Protein AF-A0A136MI50-F1 (afdb_monomer_lite)

Sequence (119 aa):
MNRNLSILFTLLMCACCFGFAEDKSIPHPGKSRLNHGRVTVSGTQFLDGAGKPLLLHGINVINKSKAEGYTRNIERSDFADIRSWGMNCVRLGIFWDGIGAGTGGKSMRATWVGLPKSS

Foldseek 3Di:
DDPVVVVVVVVVVVCVVPPPPPPPPVPPPPPPVPCQDDWDDDPPFIATPVRHGDDAFFEEDWDPDVVCLTCPPPDLVVVVVRVVVVGDDYHYDDDPVSCDDDPVDPHPPPPVSDDPDDD

Radius of gyration: 25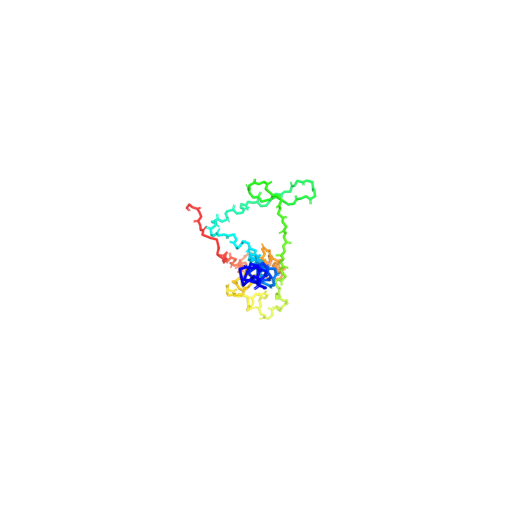.93 Å; chains: 1; bounding box: 36×58×78 Å

Structure (mmCIF, N/CA/C/O backbone):
data_AF-A0A136MI50-F1
#
_entry.id   AF-A0A136MI50-F1
#
loop_
_atom_site.group_PDB
_atom_site.id
_atom_site.type_symbol
_atom_site.label_atom_id
_atom_site.label_alt_id
_atom_site.label_comp_id
_atom_site.label_asym_id
_atom_site.label_entity_id
_atom_site.label_seq_id
_atom_site.pdbx_PDB_ins_code
_atom_site.Cartn_x
_atom_site.Cartn_y
_atom_site.Cartn_z
_atom_site.occupancy
_atom_site.B_iso_or_equiv
_atom_site.auth_seq_id
_atom_site.auth_comp_id
_atom_site.auth_asym_id
_atom_site.auth_atom_id
_atom_site.pdbx_PDB_model_num
ATOM 1 N N . MET A 1 1 ? 14.267 -44.082 51.621 1.00 55.75 1 MET A N 1
ATOM 2 C CA . MET A 1 1 ? 14.201 -43.022 50.590 1.00 55.75 1 MET A CA 1
ATOM 3 C C . MET A 1 1 ? 13.096 -43.397 49.606 1.00 55.75 1 MET A C 1
ATOM 5 O O . MET A 1 1 ? 13.235 -44.387 48.897 1.00 55.75 1 MET A O 1
ATOM 9 N N . ASN A 1 2 ? 11.942 -42.725 49.674 1.00 58.88 2 ASN A N 1
ATOM 10 C CA . ASN A 1 2 ? 10.725 -43.142 48.965 1.00 58.88 2 ASN A CA 1
ATOM 11 C C . ASN A 1 2 ? 10.852 -42.890 47.457 1.00 58.88 2 ASN A C 1
ATOM 13 O O . ASN A 1 2 ? 10.805 -41.747 47.008 1.00 58.88 2 ASN A O 1
ATOM 17 N N . ARG A 1 3 ? 10.971 -43.969 46.672 1.00 62.56 3 ARG A N 1
ATOM 18 C CA . ARG A 1 3 ? 11.070 -43.942 45.198 1.00 62.56 3 ARG A CA 1
ATOM 19 C C . ARG A 1 3 ? 9.914 -43.173 44.542 1.00 62.56 3 ARG A C 1
ATOM 21 O O . ARG A 1 3 ? 10.118 -42.509 43.535 1.00 62.56 3 ARG A O 1
ATOM 28 N N . ASN A 1 4 ? 8.743 -43.177 45.177 1.00 70.06 4 ASN A N 1
ATOM 29 C CA . ASN A 1 4 ? 7.549 -42.467 44.712 1.00 70.06 4 ASN A CA 1
ATOM 30 C C . ASN A 1 4 ? 7.685 -40.937 44.806 1.00 70.06 4 ASN A C 1
ATOM 32 O O . ASN A 1 4 ? 7.135 -40.223 43.975 1.00 70.06 4 ASN A O 1
ATOM 36 N N . LEU A 1 5 ? 8.460 -40.428 45.773 1.00 68.19 5 LEU A N 1
ATOM 37 C CA . LEU A 1 5 ? 8.689 -38.990 45.938 1.00 68.19 5 LEU A CA 1
ATOM 38 C C . LEU A 1 5 ? 9.685 -38.458 44.896 1.00 68.19 5 LEU A C 1
ATOM 40 O O . LEU A 1 5 ? 9.521 -37.351 44.395 1.00 68.19 5 LEU A O 1
ATOM 44 N N . SER A 1 6 ? 10.671 -39.277 44.514 1.00 69.31 6 SER A N 1
ATOM 45 C CA . SER A 1 6 ? 11.637 -38.930 43.466 1.00 69.31 6 SER A CA 1
ATOM 46 C C . SER A 1 6 ? 10.974 -38.832 42.092 1.00 69.31 6 SER A C 1
ATOM 48 O O . SER A 1 6 ? 11.273 -37.908 41.346 1.00 69.31 6 SER A O 1
ATOM 50 N N . ILE A 1 7 ? 10.051 -39.745 41.770 1.00 72.81 7 ILE A N 1
ATOM 51 C CA . ILE A 1 7 ? 9.345 -39.754 40.478 1.00 72.81 7 ILE A CA 1
ATOM 52 C C . ILE A 1 7 ? 8.434 -38.527 40.349 1.00 72.81 7 ILE A C 1
ATOM 54 O O . ILE A 1 7 ? 8.395 -37.896 39.294 1.00 72.81 7 ILE A O 1
ATOM 58 N N . LEU A 1 8 ? 7.749 -38.147 41.433 1.00 69.62 8 LEU A N 1
ATOM 59 C CA . LEU A 1 8 ? 6.888 -36.966 41.449 1.00 69.62 8 LEU A CA 1
ATOM 60 C C . LEU A 1 8 ? 7.691 -35.672 41.237 1.00 69.62 8 LEU A C 1
ATOM 62 O O . LEU A 1 8 ? 7.280 -34.813 40.460 1.00 69.62 8 LEU A O 1
ATOM 66 N N . PHE A 1 9 ? 8.869 -35.562 41.860 1.00 69.38 9 PHE A N 1
ATOM 67 C CA . PHE A 1 9 ? 9.770 -34.425 41.652 1.00 69.38 9 PHE A CA 1
ATOM 68 C C . PHE A 1 9 ? 10.355 -34.380 40.234 1.00 69.38 9 PHE A C 1
ATOM 70 O O . PHE A 1 9 ? 10.465 -33.298 39.657 1.00 69.38 9 PHE A O 1
ATOM 77 N N . THR A 1 10 ? 10.681 -35.532 39.637 1.00 68.12 10 THR A N 1
ATOM 78 C CA . THR A 1 10 ? 11.155 -35.602 38.246 1.00 68.12 10 THR A CA 1
ATOM 79 C C . THR A 1 10 ? 10.075 -35.169 37.252 1.00 68.12 10 THR A C 1
ATOM 81 O O . THR A 1 10 ? 10.373 -34.405 36.336 1.00 68.12 10 THR A O 1
ATOM 84 N N . LEU A 1 11 ? 8.819 -35.585 37.441 1.00 69.00 11 LEU A N 1
ATOM 85 C CA . LEU A 1 11 ? 7.706 -35.165 36.579 1.00 69.00 11 LEU A CA 1
ATOM 86 C C . LEU A 1 11 ? 7.404 -33.664 36.712 1.00 69.00 11 LEU A C 1
ATOM 88 O O . LEU A 1 11 ? 7.182 -32.995 35.703 1.00 69.00 11 LEU A O 1
ATOM 92 N N . LEU A 1 12 ? 7.468 -33.121 37.932 1.00 68.81 12 LEU A N 1
ATOM 93 C CA . LEU A 1 12 ? 7.244 -31.696 38.190 1.00 68.81 12 LEU A CA 1
ATOM 94 C C . LEU A 1 12 ? 8.343 -30.812 37.572 1.00 68.81 12 LEU A C 1
ATOM 96 O O . LEU A 1 12 ? 8.046 -29.766 37.005 1.00 68.81 12 LEU A O 1
ATOM 100 N N . MET A 1 13 ? 9.606 -31.248 37.615 1.00 67.00 13 MET A N 1
ATOM 101 C CA . MET A 1 13 ? 10.711 -30.550 36.943 1.00 67.00 13 MET A CA 1
ATOM 102 C C . MET A 1 13 ? 10.649 -30.677 35.418 1.00 67.00 13 MET A C 1
ATOM 104 O O . MET A 1 13 ? 10.968 -29.720 34.719 1.00 67.00 13 MET A O 1
ATOM 108 N N . CYS A 1 14 ? 10.181 -31.808 34.885 1.00 60.34 14 CYS A N 1
ATOM 109 C CA . CYS A 1 14 ? 10.002 -31.974 33.443 1.00 60.34 14 CYS A CA 1
ATOM 110 C C . CYS A 1 14 ? 8.934 -31.010 32.893 1.00 60.34 14 CYS A C 1
ATOM 112 O O . CYS A 1 14 ? 9.152 -30.405 31.848 1.00 60.34 14 CYS A O 1
ATOM 114 N N . ALA A 1 15 ? 7.851 -30.766 33.639 1.00 59.19 15 ALA A N 1
ATOM 115 C CA . ALA A 1 15 ? 6.826 -29.780 33.280 1.00 59.19 15 ALA A CA 1
ATOM 116 C C . ALA A 1 15 ? 7.298 -28.312 33.388 1.00 59.19 15 ALA A C 1
ATOM 118 O O . ALA A 1 15 ? 6.773 -27.449 32.691 1.00 59.19 15 ALA A O 1
ATOM 119 N N . CYS A 1 16 ? 8.293 -28.017 34.234 1.00 57.91 16 CYS A N 1
ATOM 120 C CA . CYS A 1 16 ? 8.881 -26.676 34.345 1.00 57.91 16 CYS A CA 1
ATOM 121 C C . CYS A 1 16 ? 9.989 -26.416 33.309 1.00 57.91 16 CYS A C 1
ATOM 123 O O . CYS A 1 16 ? 10.158 -25.281 32.870 1.00 57.91 16 CYS A O 1
ATOM 125 N N . CYS A 1 17 ? 10.757 -27.444 32.925 1.00 52.50 17 CYS A N 1
ATOM 126 C CA . CYS A 1 17 ? 11.844 -27.322 31.947 1.00 52.50 17 CYS A CA 1
ATOM 127 C C . CYS A 1 17 ? 11.351 -27.426 30.499 1.00 52.50 17 CYS A C 1
ATOM 129 O O . CYS A 1 17 ? 11.868 -26.730 29.628 1.00 52.50 17 CYS A O 1
ATOM 131 N N . PHE A 1 18 ? 10.324 -28.238 30.244 1.00 55.22 18 PHE A N 1
ATOM 132 C CA . PHE A 1 18 ? 9.528 -28.153 29.026 1.00 55.22 18 PHE A CA 1
ATOM 133 C C . PHE A 1 18 ? 8.392 -27.188 29.303 1.00 55.22 18 PHE A C 1
ATOM 135 O O . PHE A 1 18 ? 7.238 -27.591 29.444 1.00 55.22 18 PHE A O 1
ATOM 142 N N . GLY A 1 19 ? 8.740 -25.903 29.414 1.00 50.88 19 GLY A N 1
ATOM 143 C CA . GLY A 1 19 ? 7.746 -24.854 29.285 1.00 50.88 19 GLY A CA 1
ATOM 144 C C . GLY A 1 19 ? 6.844 -25.231 28.121 1.00 50.88 19 GLY A C 1
ATOM 145 O O . GLY A 1 19 ? 7.339 -25.621 27.059 1.00 50.88 19 GLY A O 1
ATOM 146 N N . PHE A 1 20 ? 5.533 -25.199 28.355 1.00 49.09 20 PHE A N 1
ATOM 147 C CA . PHE A 1 20 ? 4.576 -25.150 27.270 1.00 49.09 20 PHE A CA 1
ATOM 148 C C . PHE A 1 20 ? 5.100 -24.071 26.328 1.00 49.09 20 PHE A C 1
ATOM 150 O O . PHE A 1 20 ? 5.039 -22.880 26.635 1.00 49.09 20 PHE A O 1
ATOM 157 N N . ALA A 1 21 ? 5.710 -24.500 25.225 1.00 50.69 21 ALA A N 1
ATOM 158 C CA . ALA A 1 21 ? 5.889 -23.665 24.070 1.00 50.69 21 ALA A CA 1
ATOM 159 C C . ALA A 1 21 ? 4.459 -23.426 23.613 1.00 50.69 21 ALA A C 1
ATOM 161 O O . ALA A 1 21 ? 3.884 -24.191 22.844 1.00 50.69 21 ALA A O 1
ATOM 162 N N . GLU A 1 22 ? 3.840 -22.425 24.224 1.00 49.06 22 GLU A N 1
ATOM 163 C CA . GLU A 1 22 ? 2.705 -21.755 23.656 1.00 49.06 22 GLU A CA 1
ATOM 164 C C . GLU A 1 22 ? 3.254 -21.227 22.339 1.00 49.06 22 GLU A C 1
ATOM 166 O O . GLU A 1 22 ? 3.979 -20.229 22.291 1.00 49.06 22 GLU A O 1
ATOM 171 N N . ASP A 1 23 ? 3.038 -22.015 21.286 1.00 47.19 23 ASP A N 1
ATOM 172 C CA . ASP A 1 23 ? 3.203 -21.580 19.921 1.00 47.19 23 ASP A CA 1
ATOM 173 C C . ASP A 1 23 ? 2.282 -20.375 19.790 1.00 47.19 23 ASP A C 1
ATOM 175 O O . ASP A 1 23 ? 1.097 -20.485 19.482 1.00 47.19 23 ASP A O 1
ATOM 179 N N . LY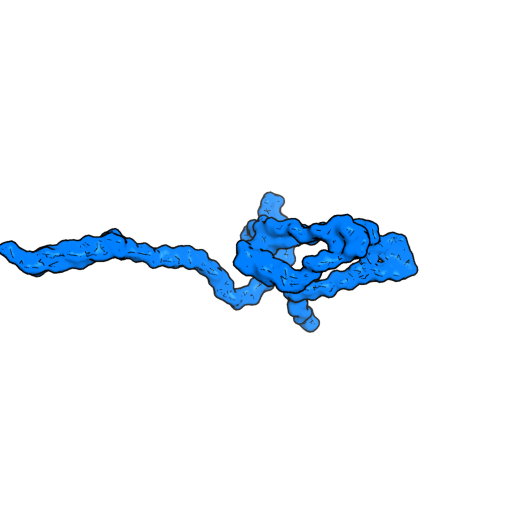S A 1 24 ? 2.832 -19.190 20.059 1.00 47.25 24 LYS A N 1
ATOM 180 C CA . LYS A 1 24 ? 2.309 -17.938 19.541 1.00 47.25 24 LYS A CA 1
ATOM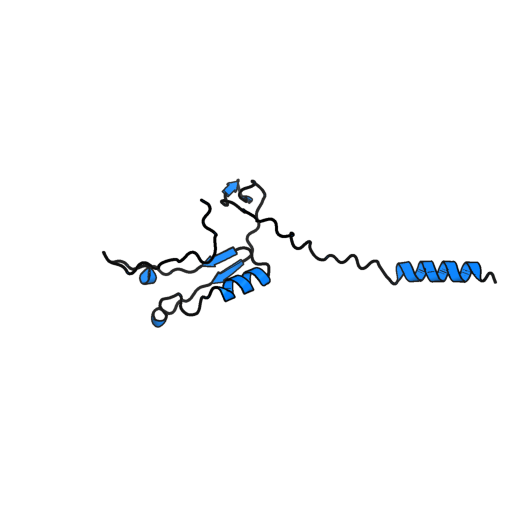 181 C C . LYS A 1 24 ? 2.588 -17.936 18.043 1.00 47.25 24 LYS A C 1
ATOM 183 O O . LYS A 1 24 ? 3.199 -17.003 17.523 1.00 47.25 24 LYS A O 1
ATOM 188 N N . SER A 1 25 ? 2.121 -18.963 17.335 1.00 47.47 25 SER A N 1
ATOM 189 C CA . SER A 1 25 ? 1.731 -18.790 15.962 1.00 47.47 25 SER A CA 1
ATOM 190 C C . SER A 1 25 ? 0.671 -17.711 16.048 1.00 47.47 25 SER A C 1
ATOM 192 O O . SER A 1 25 ? -0.448 -17.917 16.517 1.00 47.47 25 SER A O 1
ATOM 194 N N . ILE A 1 26 ? 1.090 -16.486 15.715 1.00 57.06 26 ILE A N 1
ATOM 195 C CA . ILE A 1 26 ? 0.187 -15.378 15.440 1.00 57.06 26 ILE A CA 1
ATOM 196 C C . ILE A 1 26 ? -0.932 -16.019 14.630 1.00 57.06 26 ILE A C 1
ATOM 198 O O . ILE A 1 26 ? -0.598 -16.621 13.598 1.00 57.06 26 ILE A O 1
ATOM 202 N N . PRO A 1 27 ? -2.195 -15.989 15.102 1.00 47.22 27 PRO A N 1
ATOM 203 C CA . PRO A 1 27 ? -3.284 -16.598 14.374 1.00 47.22 27 PRO A CA 1
ATOM 204 C C . PRO A 1 27 ? -3.197 -16.032 12.970 1.00 47.22 27 PRO A C 1
ATOM 206 O O . PRO A 1 27 ? -3.442 -14.844 12.774 1.00 47.22 27 PRO A O 1
ATOM 209 N N . HIS A 1 28 ? -2.756 -16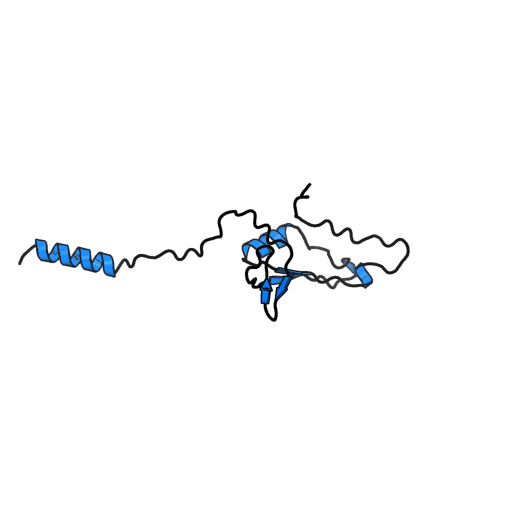.841 12.003 1.00 49.84 28 HIS A N 1
ATOM 210 C CA . HIS A 1 28 ? -2.899 -16.476 10.611 1.00 49.84 28 HIS A CA 1
ATOM 211 C C . HIS A 1 28 ? -4.402 -16.411 10.477 1.00 49.84 28 HIS A C 1
ATOM 213 O O . HIS A 1 28 ? -5.020 -17.466 10.653 1.00 49.84 28 HIS A O 1
ATOM 219 N N . PRO A 1 29 ? -5.006 -15.219 10.301 1.00 50.94 29 PRO A N 1
ATOM 220 C CA . PRO A 1 29 ? -6.445 -15.122 10.247 1.00 50.94 29 PRO A CA 1
ATOM 221 C C . PRO A 1 29 ? -6.862 -16.072 9.138 1.00 50.94 29 PRO A C 1
ATOM 223 O O . PRO A 1 29 ? -6.572 -15.857 7.956 1.00 50.94 29 PRO A O 1
ATOM 226 N N . GLY A 1 30 ? -7.439 -17.199 9.569 1.00 42.53 30 GLY A N 1
ATOM 227 C CA . GLY A 1 30 ? -7.924 -18.236 8.690 1.00 42.53 30 GLY A CA 1
ATOM 228 C C . GLY A 1 30 ? -8.799 -17.544 7.673 1.00 42.53 30 GLY A C 1
ATOM 229 O O . GLY A 1 30 ? -9.464 -16.579 8.037 1.00 42.53 30 GLY A O 1
ATOM 230 N N . LYS A 1 31 ? -8.699 -18.004 6.422 1.00 42.72 31 LYS A N 1
ATOM 231 C CA . LYS A 1 31 ? -9.356 -17.561 5.182 1.00 42.72 31 LYS A CA 1
ATOM 232 C C . LYS A 1 31 ? -10.783 -17.005 5.365 1.00 42.72 31 LYS A C 1
ATOM 234 O O . LYS A 1 31 ? -11.732 -17.510 4.777 1.00 42.72 31 LYS A O 1
ATOM 239 N N . SER A 1 32 ? -10.961 -15.933 6.121 1.00 45.12 32 SER A N 1
ATOM 240 C CA . SER A 1 32 ? -12.089 -15.053 5.983 1.00 45.12 32 SER A CA 1
ATOM 241 C C . SER A 1 32 ? -11.801 -14.391 4.656 1.00 45.12 32 SER A C 1
ATOM 243 O O . SER A 1 32 ? -10.705 -13.886 4.393 1.00 45.12 32 SER A O 1
ATOM 245 N N . ARG A 1 33 ? -12.746 -14.515 3.735 1.00 51.62 33 ARG A N 1
ATOM 246 C CA . ARG A 1 33 ? -12.757 -13.660 2.560 1.00 51.62 33 ARG A CA 1
ATOM 247 C C . ARG A 1 33 ? -12.945 -12.254 3.114 1.00 51.62 33 ARG A C 1
ATOM 249 O O . ARG A 1 33 ? -14.076 -11.825 3.309 1.00 51.62 33 ARG A O 1
ATOM 256 N N . LEU A 1 34 ? -11.839 -11.612 3.488 1.00 55.00 34 LEU A N 1
ATOM 257 C CA . LEU A 1 34 ? -11.822 -10.285 4.070 1.00 55.00 34 LEU A CA 1
ATOM 258 C C . LEU A 1 34 ? -12.249 -9.343 2.960 1.00 55.00 34 LEU A C 1
ATOM 260 O O . LEU A 1 34 ? -11.440 -8.829 2.186 1.00 55.00 34 LEU A O 1
ATOM 264 N N . ASN A 1 35 ? -13.555 -9.140 2.868 1.00 58.84 35 ASN A N 1
ATOM 265 C CA . ASN A 1 35 ? -14.071 -7.926 2.299 1.00 58.84 35 ASN A CA 1
ATOM 266 C C . ASN A 1 35 ? -13.713 -6.830 3.308 1.00 58.84 35 ASN A C 1
ATOM 268 O O . ASN A 1 35 ? -14.526 -6.453 4.144 1.00 58.84 35 ASN A O 1
ATOM 272 N N . HIS A 1 36 ? -12.457 -6.367 3.263 1.00 68.56 36 HIS A N 1
ATOM 273 C CA . HIS A 1 36 ? -11.976 -5.235 4.061 1.00 68.56 36 HIS A CA 1
ATOM 274 C C . HIS A 1 36 ? -12.760 -3.957 3.734 1.00 68.56 36 HIS A C 1
ATOM 276 O O . HIS A 1 36 ? -12.579 -2.950 4.405 1.00 68.56 36 HIS A O 1
ATOM 282 N N . GLY A 1 37 ? -13.625 -4.006 2.711 1.00 85.75 37 GLY A N 1
ATOM 283 C CA . GLY A 1 37 ? -14.516 -2.947 2.288 1.00 85.75 37 GLY A CA 1
ATOM 284 C C . GLY A 1 37 ? -13.770 -1.668 1.949 1.00 85.75 37 GLY A C 1
ATOM 285 O O . GLY A 1 37 ? -12.569 -1.659 1.680 1.00 85.75 37 GLY A O 1
ATOM 286 N N . ARG A 1 38 ? -14.512 -0.567 1.919 1.00 92.50 38 ARG A N 1
ATOM 287 C CA . ARG A 1 38 ? -13.926 0.753 1.716 1.00 92.50 38 ARG A CA 1
ATOM 288 C C . ARG A 1 38 ? -13.329 1.233 3.033 1.00 92.50 38 ARG A C 1
ATOM 290 O O . ARG A 1 38 ? -14.047 1.305 4.024 1.00 92.50 38 ARG A O 1
ATOM 297 N N . VAL A 1 39 ? -12.059 1.626 3.004 1.00 93.50 39 VAL A N 1
ATOM 298 C CA . VAL A 1 39 ? -11.417 2.291 4.141 1.00 93.50 39 VAL A CA 1
ATOM 299 C C . VAL A 1 39 ? -12.044 3.672 4.341 1.00 93.50 39 VAL A C 1
ATOM 301 O O . VAL A 1 39 ? -12.163 4.445 3.387 1.00 93.50 39 VAL A O 1
ATOM 304 N N . THR A 1 40 ? -12.450 3.985 5.568 1.00 95.69 40 THR A N 1
ATOM 305 C CA . THR A 1 40 ? -12.981 5.301 5.963 1.00 95.69 40 THR A CA 1
ATOM 306 C C . THR A 1 40 ? -12.126 5.930 7.060 1.00 95.69 40 THR A C 1
ATOM 308 O O . THR A 1 40 ? -11.238 5.280 7.604 1.00 95.69 40 THR A O 1
ATOM 311 N N . VAL A 1 41 ? -12.378 7.196 7.396 1.00 97.12 41 VAL A N 1
ATOM 312 C CA . VAL A 1 41 ? -11.649 7.926 8.445 1.00 97.12 41 VAL A CA 1
ATOM 313 C C . VAL A 1 41 ? -12.614 8.327 9.556 1.00 97.12 41 VAL A C 1
ATOM 315 O O . VAL A 1 41 ? -13.715 8.795 9.273 1.00 97.12 41 VAL A O 1
ATOM 318 N N . SER A 1 42 ? -12.185 8.169 10.807 1.00 96.94 42 SER A N 1
ATOM 319 C CA . SER A 1 42 ? -12.855 8.702 11.995 1.00 96.94 42 SER A CA 1
ATOM 320 C C . SER A 1 42 ? -11.816 9.378 12.886 1.00 96.94 42 SER A C 1
ATOM 322 O O . SER A 1 42 ? -10.960 8.712 13.470 1.00 96.94 42 SER A O 1
ATOM 324 N N . GLY A 1 43 ? -11.847 10.712 12.949 1.00 97.31 43 GLY A N 1
ATOM 325 C CA . GLY A 1 43 ? -10.820 11.493 13.639 1.00 97.31 43 GLY A CA 1
ATOM 326 C C . GLY A 1 43 ? -9.424 11.190 13.088 1.00 97.31 43 GLY A C 1
ATOM 327 O O . GLY A 1 43 ? -9.119 11.515 11.944 1.00 97.31 43 GLY A O 1
ATOM 328 N N . THR A 1 44 ? -8.587 10.548 13.902 1.00 97.12 44 THR A N 1
ATOM 329 C CA . THR A 1 44 ? -7.207 10.161 13.562 1.00 97.12 44 THR A CA 1
ATOM 330 C C . THR A 1 44 ? -7.054 8.687 13.170 1.00 97.12 44 THR A C 1
ATOM 332 O O . THR A 1 44 ? -5.934 8.229 12.948 1.00 97.12 44 THR A O 1
ATOM 335 N N . GLN A 1 45 ? -8.149 7.927 13.091 1.00 96.69 45 GLN A N 1
ATOM 336 C CA . GLN A 1 45 ? -8.128 6.493 12.806 1.00 96.69 45 GLN A CA 1
ATOM 337 C C . GLN A 1 45 ? -8.632 6.191 11.395 1.00 96.69 45 GLN A C 1
ATOM 339 O O . GLN A 1 45 ? -9.641 6.739 10.946 1.00 96.69 45 GLN A O 1
ATOM 344 N N . PHE A 1 46 ? -7.966 5.249 10.728 1.00 96.88 46 PHE A N 1
ATOM 345 C CA . PHE A 1 46 ? -8.532 4.559 9.574 1.00 96.88 46 PHE A CA 1
ATOM 346 C C . PHE A 1 46 ? -9.419 3.419 10.058 1.00 96.88 46 PHE A C 1
ATOM 348 O O . PHE A 1 46 ? -9.052 2.719 10.999 1.00 96.88 46 PHE A O 1
ATOM 355 N N . LEU A 1 47 ? -10.560 3.225 9.406 1.00 94.88 47 LEU A N 1
ATOM 356 C CA . LEU A 1 47 ? -11.488 2.136 9.684 1.00 94.88 47 LEU A CA 1
ATOM 357 C C . LEU A 1 47 ? -11.641 1.253 8.445 1.00 94.88 47 LEU A C 1
ATOM 359 O O . LEU A 1 47 ? -11.695 1.774 7.331 1.00 94.88 47 LEU A O 1
ATOM 363 N N . ASP A 1 48 ? -11.728 -0.061 8.631 1.00 92.25 48 ASP A N 1
ATOM 364 C CA . ASP A 1 48 ? -12.121 -0.993 7.574 1.00 92.25 48 ASP A CA 1
ATOM 365 C C . ASP A 1 48 ? -13.630 -0.892 7.259 1.00 92.25 48 ASP A C 1
ATOM 367 O O . ASP A 1 48 ? -14.383 -0.137 7.877 1.00 92.25 48 ASP A O 1
ATOM 371 N N . GLY A 1 49 ? -14.099 -1.679 6.295 1.00 89.25 49 GLY A N 1
ATOM 372 C CA . GLY A 1 49 ? -15.503 -1.725 5.887 1.00 89.25 49 GLY A CA 1
ATOM 373 C C . GLY A 1 49 ? -16.467 -2.266 6.944 1.00 89.25 49 GLY A C 1
ATOM 374 O O . GLY A 1 49 ? -17.676 -2.148 6.758 1.00 89.25 49 GLY A O 1
ATOM 375 N N . ALA A 1 50 ? -15.960 -2.843 8.034 1.00 91.69 50 ALA A N 1
ATOM 376 C CA . ALA A 1 50 ? -16.738 -3.243 9.202 1.00 91.69 50 ALA A CA 1
ATOM 377 C C . ALA A 1 50 ? -16.682 -2.191 10.329 1.00 91.69 50 ALA A C 1
ATOM 379 O O . ALA A 1 50 ? -17.247 -2.420 11.399 1.00 91.69 50 ALA A O 1
ATOM 380 N N . GLY A 1 51 ? -16.010 -1.055 10.112 1.00 91.50 51 GLY A N 1
ATOM 381 C CA . GLY A 1 51 ? -15.844 0.010 11.099 1.00 91.50 51 GLY A CA 1
ATOM 382 C C . GLY A 1 51 ? -14.750 -0.259 12.136 1.00 91.50 51 GLY A C 1
ATOM 383 O O . GLY A 1 51 ? -14.699 0.436 13.150 1.00 91.50 51 GLY A O 1
ATOM 384 N N . LYS A 1 52 ? -13.880 -1.254 11.927 1.00 92.94 52 LYS A N 1
ATOM 385 C CA . LYS A 1 52 ? -12.793 -1.577 12.864 1.00 92.94 52 LYS A CA 1
ATOM 386 C C . LYS A 1 52 ? -11.548 -0.743 12.569 1.00 92.94 52 LYS A C 1
ATOM 388 O O . LYS A 1 52 ? -11.232 -0.565 11.394 1.00 92.94 52 LYS A O 1
ATOM 393 N N . PRO A 1 53 ? -10.793 -0.297 13.593 1.00 95.19 53 PRO A N 1
ATOM 394 C CA . PRO A 1 53 ? -9.514 0.370 13.384 1.00 95.19 53 PRO A CA 1
ATOM 395 C C . PRO A 1 53 ? -8.558 -0.458 12.516 1.00 95.19 53 PRO A C 1
ATOM 397 O O . PRO A 1 53 ? -8.329 -1.639 12.777 1.00 95.19 53 PRO A O 1
ATOM 400 N N . LEU A 1 54 ? -7.992 0.184 11.498 1.00 93.06 54 LEU A N 1
ATOM 401 C CA . LEU A 1 54 ? -7.114 -0.409 10.499 1.00 93.06 54 LEU A CA 1
ATOM 402 C C . LEU A 1 54 ? -5.725 0.229 10.578 1.00 93.06 54 LEU A C 1
ATOM 404 O O . LEU A 1 54 ? -5.573 1.440 10.417 1.00 93.06 54 LEU A O 1
ATOM 408 N N . LEU A 1 55 ? -4.698 -0.600 10.767 1.00 94.56 55 LEU A N 1
ATOM 409 C CA . LEU A 1 55 ? -3.301 -0.188 10.649 1.00 94.56 55 LEU A CA 1
ATOM 410 C C . LEU A 1 55 ? -2.774 -0.559 9.261 1.00 94.56 55 LEU A C 1
ATOM 412 O O . LEU A 1 55 ? -2.763 -1.735 8.902 1.00 94.56 55 LEU A O 1
ATOM 416 N N . LEU A 1 56 ? -2.320 0.433 8.497 1.00 94.44 56 LEU A N 1
ATOM 417 C CA . LEU A 1 56 ? -1.711 0.221 7.185 1.00 94.44 56 LEU A CA 1
ATOM 418 C C . LEU A 1 56 ? -0.196 0.048 7.334 1.00 94.44 56 LEU A C 1
ATOM 420 O O . LEU A 1 56 ? 0.501 0.975 7.742 1.00 94.44 56 LEU A O 1
ATOM 424 N N . HIS A 1 57 ? 0.306 -1.129 6.975 1.00 93.50 57 HIS A N 1
ATOM 425 C CA . HIS A 1 57 ? 1.722 -1.482 6.979 1.00 93.50 57 HIS A CA 1
ATOM 426 C C . HIS A 1 57 ? 2.093 -2.044 5.606 1.00 93.50 57 HIS A C 1
ATOM 428 O O . HIS A 1 57 ? 1.484 -3.005 5.125 1.00 93.50 57 HIS A O 1
ATOM 434 N N . GLY A 1 58 ? 3.038 -1.397 4.931 1.00 94.00 58 GLY A N 1
ATOM 435 C CA . GLY A 1 58 ? 3.206 -1.594 3.501 1.00 94.00 58 GLY A CA 1
ATOM 436 C C . GLY A 1 58 ? 4.514 -1.087 2.926 1.00 94.00 58 GLY A C 1
ATOM 437 O O . GLY A 1 58 ? 5.353 -0.528 3.631 1.00 94.00 58 GLY A O 1
ATOM 438 N N . ILE A 1 59 ? 4.648 -1.258 1.611 1.00 94.12 59 ILE A N 1
ATOM 439 C CA . ILE A 1 59 ? 5.833 -0.848 0.851 1.00 94.12 59 ILE A CA 1
ATOM 440 C C . ILE A 1 59 ? 5.478 0.155 -0.250 1.00 94.12 59 ILE A C 1
ATOM 442 O O . ILE A 1 59 ? 4.319 0.292 -0.650 1.00 94.12 59 ILE A O 1
ATOM 446 N N . ASN A 1 60 ? 6.495 0.833 -0.782 1.00 94.25 60 ASN A N 1
ATOM 447 C CA . ASN A 1 60 ? 6.367 1.623 -2.004 1.00 94.25 60 ASN A CA 1
ATOM 448 C C . ASN A 1 60 ? 6.763 0.768 -3.212 1.00 94.25 60 ASN A C 1
ATOM 450 O O . ASN A 1 60 ? 7.853 0.202 -3.215 1.00 94.25 60 ASN A O 1
ATOM 454 N N . VAL A 1 61 ? 5.930 0.742 -4.251 1.00 91.81 61 VAL A N 1
ATOM 455 C CA . VAL A 1 61 ? 6.268 0.132 -5.546 1.00 91.81 61 VAL A CA 1
ATOM 456 C C . VAL A 1 61 ? 6.277 1.243 -6.584 1.00 91.81 61 VAL A C 1
ATOM 458 O O . VAL A 1 61 ? 5.245 1.856 -6.859 1.00 91.81 61 VAL A O 1
ATOM 461 N N . ILE A 1 62 ? 7.461 1.571 -7.100 1.00 89.19 62 ILE A N 1
ATOM 462 C CA . ILE A 1 62 ? 7.672 2.720 -7.984 1.00 89.19 62 ILE A CA 1
ATOM 463 C C . ILE A 1 62 ? 8.748 2.365 -9.007 1.00 89.19 62 ILE A C 1
ATOM 465 O O . ILE A 1 62 ? 9.866 2.034 -8.620 1.00 89.19 62 ILE A O 1
ATOM 469 N N . ASN A 1 63 ? 8.454 2.540 -10.295 1.00 87.88 63 ASN A N 1
ATOM 470 C CA . ASN A 1 63 ? 9.469 2.582 -11.343 1.00 87.88 63 ASN A CA 1
ATOM 471 C C . ASN A 1 63 ? 9.497 3.997 -11.947 1.00 87.88 63 ASN A C 1
ATOM 473 O O . ASN A 1 63 ? 8.490 4.524 -12.411 1.00 87.88 63 ASN A O 1
ATOM 477 N N . LYS A 1 64 ? 10.663 4.647 -11.871 1.00 87.81 64 LYS A N 1
ATOM 478 C CA . LYS A 1 64 ? 10.871 6.038 -12.312 1.00 87.81 64 LYS A CA 1
ATOM 479 C C . LYS A 1 64 ? 11.414 6.138 -13.741 1.00 87.81 64 LYS A C 1
ATOM 481 O O . LYS A 1 64 ? 11.588 7.243 -14.251 1.00 87.81 64 LYS A O 1
ATOM 486 N N . SER A 1 65 ? 11.715 5.008 -14.377 1.00 86.25 65 SER A N 1
ATOM 487 C CA . SER A 1 65 ? 12.303 4.955 -15.710 1.00 86.25 65 SER A CA 1
ATOM 488 C C . SER A 1 65 ? 11.231 5.185 -16.775 1.00 86.25 65 SER A C 1
ATOM 490 O O . SER A 1 65 ? 10.357 4.348 -17.015 1.00 86.25 65 SER A O 1
ATOM 492 N N . LYS A 1 66 ? 11.321 6.334 -17.455 1.00 83.94 66 LYS A N 1
ATOM 493 C CA . LYS A 1 66 ? 10.463 6.656 -18.604 1.00 83.94 66 LYS A CA 1
ATOM 494 C C . LYS A 1 66 ? 10.666 5.672 -19.759 1.00 83.94 66 LYS A C 1
ATOM 496 O O . LYS A 1 66 ? 9.695 5.275 -20.394 1.00 83.94 66 LYS A O 1
ATOM 501 N N . ALA A 1 67 ? 11.909 5.242 -19.9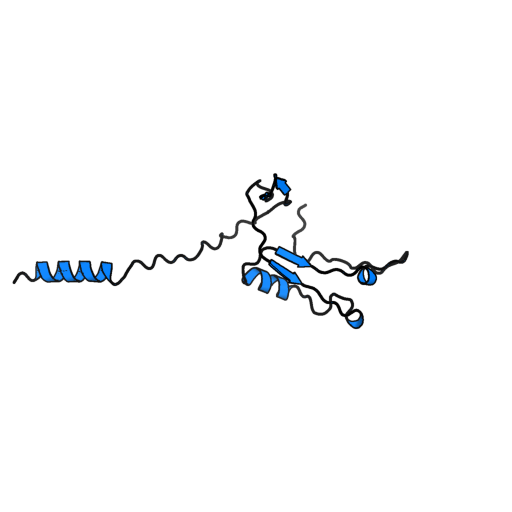98 1.00 86.75 67 ALA A N 1
ATOM 502 C CA . ALA A 1 67 ? 12.253 4.263 -21.037 1.00 86.75 67 ALA A CA 1
ATOM 503 C C . ALA A 1 67 ? 11.584 2.896 -20.805 1.00 86.75 67 ALA A C 1
ATOM 505 O O . ALA A 1 67 ? 11.322 2.140 -21.739 1.00 86.75 67 ALA A O 1
ATOM 506 N N . GLU A 1 68 ? 11.262 2.599 -19.550 1.00 82.81 68 GLU A N 1
ATOM 507 C CA . GLU A 1 68 ? 10.566 1.390 -19.133 1.00 82.81 68 GLU A CA 1
ATOM 508 C C . GLU A 1 68 ? 9.046 1.579 -19.023 1.00 82.81 68 GLU A C 1
ATOM 510 O O . GLU A 1 68 ? 8.328 0.644 -18.680 1.00 82.81 68 GLU A O 1
ATOM 515 N N . GLY A 1 69 ? 8.524 2.769 -19.327 1.00 81.12 69 GLY A N 1
ATOM 516 C CA . GLY A 1 69 ? 7.095 3.061 -19.225 1.00 81.12 69 GLY A CA 1
ATOM 517 C C . GLY A 1 69 ? 6.576 3.106 -17.786 1.00 81.12 69 GLY A C 1
ATOM 518 O O . GLY A 1 69 ? 5.386 2.898 -17.574 1.00 81.12 69 GLY A O 1
ATOM 519 N N . TYR A 1 70 ? 7.449 3.358 -16.801 1.00 82.25 70 TYR A N 1
ATOM 520 C CA . TYR A 1 70 ? 7.123 3.510 -15.373 1.00 82.25 70 TYR A CA 1
ATOM 521 C C . TYR A 1 70 ? 6.502 2.295 -14.665 1.00 82.25 70 TYR A C 1
ATOM 523 O O . TYR A 1 70 ? 6.226 2.368 -13.469 1.00 82.25 70 TYR A O 1
ATOM 531 N N . THR A 1 71 ? 6.279 1.178 -15.361 1.00 81.88 71 THR A N 1
ATOM 532 C CA . THR A 1 71 ? 5.667 -0.030 -14.779 1.00 81.88 71 THR A CA 1
ATOM 533 C C . THR A 1 71 ? 6.338 -1.330 -15.209 1.00 81.88 71 THR A C 1
ATOM 535 O O . THR A 1 71 ? 5.853 -2.402 -14.849 1.00 81.88 71 THR A O 1
ATOM 538 N N . ARG A 1 72 ? 7.423 -1.280 -15.997 1.00 78.25 72 ARG A N 1
ATOM 539 C CA . ARG A 1 72 ? 8.155 -2.500 -16.369 1.00 78.25 72 ARG A CA 1
ATOM 540 C C . ARG A 1 72 ? 8.632 -3.213 -15.107 1.00 78.25 72 ARG A C 1
ATOM 542 O O . ARG A 1 72 ? 9.088 -2.553 -14.173 1.00 78.25 72 ARG A O 1
ATOM 549 N N . ASN A 1 73 ? 8.541 -4.542 -15.132 1.00 81.38 73 ASN A N 1
ATOM 550 C CA . ASN A 1 73 ? 8.936 -5.444 -14.048 1.00 81.38 73 ASN A CA 1
ATOM 551 C C . ASN A 1 73 ? 8.095 -5.315 -12.766 1.00 81.38 73 ASN A C 1
ATOM 553 O O . ASN A 1 73 ? 8.567 -5.700 -11.707 1.00 81.38 73 ASN A O 1
ATOM 557 N N . ILE A 1 74 ? 6.881 -4.755 -12.843 1.00 85.81 74 ILE A N 1
ATOM 558 C CA . ILE A 1 74 ? 5.880 -4.900 -11.780 1.00 85.81 74 ILE A CA 1
ATOM 559 C C . ILE A 1 74 ? 4.904 -5.987 -12.227 1.00 85.81 74 ILE A C 1
ATOM 561 O O . ILE A 1 74 ? 4.080 -5.772 -13.123 1.00 85.81 74 ILE A O 1
ATOM 565 N N . GLU A 1 75 ? 4.999 -7.152 -11.606 1.00 87.81 75 GLU A N 1
ATOM 566 C CA . GLU A 1 75 ? 4.234 -8.347 -11.931 1.00 87.81 75 GLU A CA 1
ATOM 567 C C . GLU A 1 75 ? 3.285 -8.750 -10.798 1.00 87.81 75 GLU A C 1
ATOM 569 O O . GLU A 1 75 ? 3.315 -8.246 -9.677 1.00 87.81 75 GLU A O 1
ATOM 574 N N . ARG A 1 76 ? 2.379 -9.690 -11.090 1.00 85.88 76 ARG A N 1
ATOM 575 C CA . ARG A 1 76 ? 1.433 -10.209 -10.091 1.00 85.88 76 ARG A CA 1
ATOM 576 C C . ARG A 1 76 ? 2.139 -10.981 -8.968 1.00 85.88 76 ARG A C 1
ATOM 578 O O . ARG A 1 76 ? 1.639 -10.971 -7.845 1.00 85.88 76 ARG A O 1
ATOM 585 N N . SER A 1 77 ? 3.246 -11.655 -9.277 1.00 89.88 77 SER A N 1
ATOM 586 C CA . SER A 1 77 ? 4.085 -12.379 -8.312 1.00 89.88 77 SER A CA 1
ATOM 587 C C . SER A 1 77 ? 4.615 -11.453 -7.225 1.00 89.88 77 SER A C 1
ATOM 589 O O . SER A 1 77 ? 4.509 -11.802 -6.055 1.00 89.88 77 SER A O 1
ATOM 591 N N . ASP A 1 78 ? 5.034 -10.236 -7.578 1.00 90.31 78 ASP A N 1
ATOM 592 C CA . ASP A 1 78 ? 5.537 -9.261 -6.606 1.00 90.31 78 ASP A CA 1
ATOM 593 C C . ASP A 1 78 ? 4.490 -8.957 -5.524 1.00 90.31 78 ASP A C 1
ATOM 595 O O . ASP A 1 78 ? 4.794 -8.905 -4.336 1.00 90.31 78 ASP A O 1
ATOM 599 N N . PHE A 1 79 ? 3.214 -8.818 -5.903 1.00 90.25 79 PHE A N 1
ATOM 600 C CA . PHE A 1 79 ? 2.129 -8.596 -4.938 1.00 90.25 79 PHE A CA 1
ATOM 601 C C . PHE A 1 79 ? 1.818 -9.832 -4.087 1.00 90.25 79 PHE A C 1
ATOM 603 O O . PHE A 1 79 ? 1.362 -9.691 -2.948 1.00 90.25 79 PHE A O 1
ATOM 610 N N . ALA A 1 80 ? 2.048 -11.036 -4.617 1.00 89.75 80 ALA A N 1
ATOM 611 C CA . ALA A 1 80 ? 1.942 -12.260 -3.832 1.00 89.75 80 ALA A CA 1
ATOM 612 C C . ALA A 1 80 ? 3.052 -12.323 -2.772 1.00 89.75 80 ALA A C 1
ATOM 614 O O . ALA A 1 80 ? 2.754 -12.630 -1.615 1.00 89.75 80 ALA A O 1
ATOM 615 N N . ASP A 1 81 ? 4.275 -11.938 -3.133 1.00 93.31 81 ASP A N 1
ATOM 616 C CA . ASP A 1 81 ? 5.416 -11.879 -2.218 1.00 93.31 81 ASP A CA 1
ATOM 617 C C . ASP A 1 81 ? 5.215 -10.802 -1.148 1.00 93.31 81 ASP A C 1
ATOM 619 O O . ASP A 1 81 ? 5.312 -11.097 0.043 1.00 93.31 81 ASP A O 1
ATOM 623 N N . ILE A 1 82 ? 4.789 -9.597 -1.541 1.00 92.00 82 ILE A N 1
ATOM 624 C CA . ILE A 1 82 ? 4.434 -8.506 -0.617 1.00 92.00 82 ILE A CA 1
ATOM 625 C C . ILE A 1 82 ? 3.386 -8.974 0.401 1.00 92.00 82 ILE A C 1
ATOM 627 O O . ILE A 1 82 ? 3.526 -8.736 1.604 1.00 92.00 82 ILE A O 1
ATOM 631 N N . ARG A 1 83 ? 2.349 -9.685 -0.059 1.00 90.25 83 ARG A N 1
ATOM 632 C CA . ARG A 1 83 ? 1.336 -10.272 0.827 1.00 90.25 83 ARG A CA 1
ATOM 633 C C . ARG A 1 83 ? 1.933 -11.344 1.741 1.00 90.25 83 ARG A C 1
ATOM 635 O O . ARG A 1 83 ? 1.544 -11.418 2.905 1.00 90.25 83 ARG A O 1
ATOM 642 N N . SER A 1 84 ? 2.848 -12.172 1.236 1.00 93.19 84 SER A N 1
ATOM 643 C CA . SER A 1 84 ? 3.523 -13.215 2.022 1.00 93.19 84 SER A CA 1
ATOM 644 C C . SER A 1 84 ? 4.384 -12.636 3.151 1.00 93.19 84 SER A C 1
ATOM 646 O O . SER A 1 84 ? 4.481 -13.242 4.213 1.00 93.19 84 SER A O 1
ATOM 648 N N . TRP A 1 85 ? 4.921 -11.425 2.971 1.00 93.62 85 TRP A N 1
ATOM 649 C CA . TRP A 1 85 ? 5.670 -10.692 3.997 1.00 93.62 85 TRP A CA 1
ATOM 650 C C . TRP A 1 85 ? 4.779 -10.052 5.075 1.00 93.62 85 TRP A C 1
ATOM 652 O O . TRP A 1 85 ? 5.281 -9.355 5.953 1.00 93.62 85 TRP A O 1
ATOM 662 N N . GLY A 1 86 ? 3.457 -10.250 5.015 1.00 91.12 86 GLY A N 1
ATOM 663 C CA . GLY A 1 86 ? 2.510 -9.689 5.981 1.00 91.12 86 GLY A CA 1
ATOM 664 C C . GLY A 1 86 ? 2.137 -8.226 5.724 1.00 91.12 86 GLY A C 1
ATOM 665 O O . GLY A 1 86 ? 1.542 -7.585 6.590 1.00 91.12 86 GLY A O 1
ATOM 666 N N . MET A 1 87 ? 2.464 -7.682 4.549 1.00 93.50 87 MET A N 1
ATOM 667 C CA . MET A 1 87 ? 2.074 -6.324 4.167 1.00 93.50 87 MET A CA 1
ATOM 668 C C . MET A 1 87 ? 0.598 -6.279 3.756 1.00 93.50 87 MET A C 1
ATOM 670 O O . MET A 1 87 ? 0.099 -7.179 3.075 1.00 93.50 87 MET A O 1
ATOM 674 N N . ASN A 1 88 ? -0.099 -5.202 4.126 1.00 91.62 88 ASN A N 1
ATOM 675 C CA . ASN A 1 88 ? -1.518 -4.994 3.811 1.00 91.62 88 ASN A CA 1
ATOM 676 C C . ASN A 1 88 ? -1.790 -3.721 2.990 1.00 91.62 88 ASN A C 1
ATOM 678 O O . ASN A 1 88 ? -2.940 -3.436 2.658 1.00 91.62 88 ASN A O 1
ATOM 682 N N . CYS A 1 89 ? -0.742 -2.969 2.643 1.00 94.19 89 CYS A N 1
ATOM 683 C C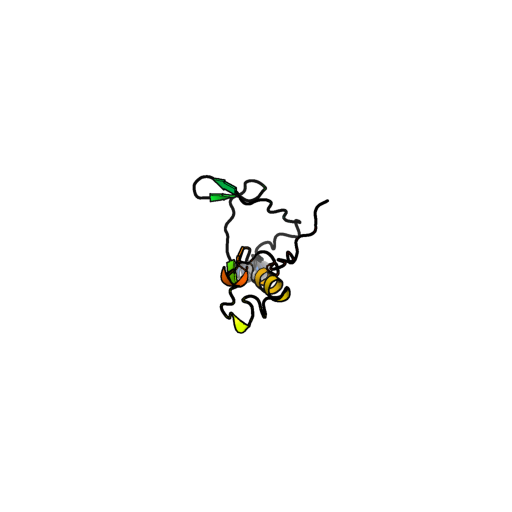A . CYS A 1 89 ? -0.828 -1.749 1.852 1.00 94.19 89 CYS A CA 1
ATOM 684 C C . CYS A 1 89 ? 0.325 -1.668 0.840 1.00 94.19 89 CYS A C 1
ATOM 686 O O . CYS A 1 89 ? 1.450 -2.084 1.121 1.00 94.19 89 CYS A O 1
ATOM 688 N N . VAL A 1 90 ? 0.056 -1.099 -0.336 1.00 93.88 90 VAL A N 1
ATOM 689 C CA . VAL A 1 90 ? 1.081 -0.743 -1.323 1.00 93.88 90 VAL A CA 1
ATOM 690 C C . VAL A 1 90 ? 0.864 0.696 -1.760 1.00 93.88 90 VAL A C 1
ATOM 692 O O . VAL A 1 90 ? -0.199 1.048 -2.272 1.00 93.88 90 VAL A O 1
ATOM 695 N N . ARG A 1 91 ? 1.895 1.527 -1.608 1.00 94.38 91 ARG A N 1
ATOM 696 C CA . ARG A 1 91 ? 1.930 2.864 -2.201 1.00 94.38 91 ARG A CA 1
ATOM 697 C C . ARG A 1 91 ? 2.491 2.760 -3.615 1.00 94.38 91 ARG A C 1
ATOM 699 O O . ARG A 1 91 ? 3.705 2.690 -3.810 1.00 94.38 91 ARG A O 1
ATOM 706 N N . LEU A 1 92 ? 1.591 2.727 -4.593 1.00 90.81 92 LEU A N 1
ATOM 707 C CA . LEU A 1 92 ? 1.938 2.649 -6.009 1.00 90.81 92 LEU A CA 1
ATOM 708 C C . LEU A 1 92 ? 2.294 4.038 -6.551 1.00 90.81 92 LEU A C 1
ATOM 710 O O . LEU A 1 92 ? 1.476 4.959 -6.514 1.00 90.81 92 LEU A O 1
ATOM 714 N N . GLY A 1 93 ? 3.518 4.196 -7.050 1.00 87.75 93 GLY A N 1
ATOM 715 C CA . GLY A 1 93 ? 3.955 5.434 -7.691 1.00 87.75 93 GLY A CA 1
ATOM 716 C C . GLY A 1 93 ? 3.512 5.486 -9.145 1.00 87.75 93 GLY A C 1
ATOM 717 O O . GLY A 1 93 ? 3.964 4.679 -9.950 1.00 87.75 93 GLY A O 1
ATOM 718 N N . ILE A 1 94 ? 2.669 6.461 -9.480 1.00 84.56 94 ILE A N 1
ATOM 719 C CA . ILE A 1 94 ? 2.249 6.738 -10.855 1.00 84.56 94 ILE A CA 1
ATOM 720 C C . ILE A 1 94 ? 2.749 8.131 -11.239 1.00 84.56 94 ILE A C 1
ATOM 722 O O . ILE A 1 94 ? 2.574 9.091 -10.488 1.00 84.56 94 ILE A O 1
ATOM 726 N N . PHE A 1 95 ? 3.378 8.237 -12.408 1.00 82.69 95 PHE A N 1
ATOM 727 C CA . PHE A 1 95 ? 3.897 9.497 -12.936 1.00 82.69 95 PHE A CA 1
ATOM 728 C C . PHE A 1 95 ? 2.937 10.079 -13.969 1.00 82.69 95 PHE A C 1
ATOM 730 O O . PHE A 1 95 ? 2.455 9.362 -14.841 1.00 82.69 95 PHE A O 1
ATOM 737 N N . TRP A 1 96 ? 2.694 11.390 -13.894 1.00 80.25 96 TRP A N 1
ATOM 738 C CA . TRP A 1 96 ? 1.783 12.110 -14.795 1.00 80.25 96 TRP A CA 1
ATOM 739 C C . TRP A 1 96 ? 2.144 11.937 -16.279 1.00 80.25 96 TRP A C 1
ATOM 741 O O . TRP A 1 96 ? 1.280 11.670 -17.109 1.00 80.25 96 TRP A O 1
ATOM 751 N N . ASP A 1 97 ? 3.440 11.985 -16.595 1.00 78.50 97 ASP A N 1
ATOM 752 C CA . ASP A 1 97 ? 3.994 11.725 -17.934 1.00 78.50 97 ASP A CA 1
ATOM 753 C C . ASP A 1 97 ? 3.676 10.299 -18.443 1.00 78.50 97 ASP A C 1
ATOM 755 O O . ASP A 1 97 ? 3.595 10.059 -19.643 1.00 78.50 97 ASP A O 1
ATOM 759 N N . GLY A 1 98 ? 3.419 9.348 -17.537 1.00 70.38 98 GLY A N 1
ATOM 760 C CA . GLY A 1 98 ? 2.990 7.982 -17.857 1.00 70.38 98 GLY A CA 1
ATOM 761 C C . GLY A 1 98 ? 1.479 7.802 -18.064 1.00 70.38 98 GLY A C 1
ATOM 762 O O . GLY A 1 98 ? 1.072 6.780 -18.610 1.00 70.38 98 GLY A O 1
ATOM 763 N N . ILE A 1 99 ? 0.647 8.768 -17.654 1.00 70.44 99 ILE A N 1
ATOM 764 C CA . ILE A 1 99 ? -0.824 8.729 -17.810 1.00 70.44 99 ILE A CA 1
ATOM 765 C C . ILE A 1 99 ? -1.261 9.356 -19.150 1.00 70.44 99 ILE A C 1
ATOM 767 O O . ILE A 1 99 ? -2.295 8.977 -19.699 1.00 70.44 99 ILE A O 1
ATOM 771 N N . GLY A 1 100 ? -0.434 10.241 -19.719 1.00 56.88 100 GLY A N 1
ATOM 772 C CA . GLY A 1 100 ? -0.623 10.855 -21.034 1.00 56.88 100 GLY A CA 1
ATOM 773 C C . GLY A 1 100 ? -1.551 12.076 -21.018 1.00 56.88 100 GLY A C 1
ATOM 774 O O . GLY A 1 100 ? -2.743 11.969 -20.749 1.00 56.88 100 GLY A O 1
ATOM 775 N N . ALA A 1 101 ? -1.016 13.243 -21.386 1.00 50.62 101 ALA A N 1
ATOM 776 C CA . ALA A 1 101 ? -1.796 14.429 -21.737 1.00 50.62 101 ALA A CA 1
ATOM 777 C C . ALA A 1 101 ? -1.983 14.464 -23.264 1.00 50.62 101 ALA A C 1
ATOM 779 O O . ALA A 1 101 ? -1.113 14.928 -23.995 1.00 50.62 101 ALA A O 1
ATOM 780 N N . GLY A 1 102 ? -3.090 13.921 -23.767 1.00 46.53 102 GLY A N 1
ATOM 781 C CA . GLY A 1 102 ? -3.426 13.979 -25.191 1.00 46.53 102 GLY A CA 1
ATOM 782 C C . GLY A 1 102 ? -4.715 13.225 -25.492 1.00 46.53 102 GLY A C 1
ATOM 783 O O . GLY A 1 102 ? -4.916 12.117 -24.998 1.00 46.53 102 GLY A O 1
ATOM 784 N N . THR A 1 103 ? -5.598 13.835 -26.280 1.00 44.81 103 THR A N 1
ATOM 785 C CA . THR A 1 103 ? -6.939 13.388 -26.708 1.00 44.81 103 THR A CA 1
ATOM 786 C C . THR A 1 103 ? -6.913 12.116 -27.573 1.00 44.81 103 THR A C 1
ATOM 788 O O . THR A 1 103 ? -7.270 12.107 -28.745 1.00 44.81 103 THR A O 1
ATOM 791 N N . GLY A 1 104 ? -6.466 11.022 -26.966 1.00 47.56 104 GLY A N 1
ATOM 792 C CA . GLY A 1 104 ? -6.225 9.711 -27.578 1.00 47.56 104 GLY A CA 1
ATOM 793 C C . GLY A 1 104 ? -5.236 8.851 -26.778 1.00 47.56 104 GLY A C 1
ATOM 794 O O . GLY A 1 104 ? -4.803 7.807 -27.263 1.00 47.56 104 GLY A O 1
ATOM 795 N N . GLY A 1 105 ? -4.846 9.306 -25.577 1.00 38.62 105 GLY A N 1
ATOM 796 C CA . GLY A 1 105 ? -3.847 8.688 -24.717 1.00 38.62 105 GLY A CA 1
ATOM 797 C C . GLY A 1 105 ? -4.089 7.197 -24.560 1.00 38.62 105 GLY A C 1
ATOM 798 O O . GLY A 1 105 ? -5.186 6.765 -24.199 1.00 38.62 105 GLY A O 1
ATOM 799 N N . LYS A 1 106 ? -3.049 6.407 -24.848 1.00 41.47 106 LYS A N 1
ATOM 800 C CA . LYS A 1 106 ? -3.011 4.985 -24.520 1.00 41.47 106 LYS A CA 1
ATOM 801 C C . LYS A 1 106 ? -3.171 4.884 -23.011 1.00 41.47 106 LYS A C 1
ATOM 803 O O . LYS A 1 106 ? -2.204 5.021 -22.273 1.00 41.47 106 LYS A O 1
ATOM 808 N N . SER A 1 107 ? -4.422 4.718 -22.589 1.00 38.31 107 SER A N 1
ATOM 809 C CA . SER A 1 107 ? -4.817 4.493 -21.211 1.00 38.31 107 SER A CA 1
ATOM 810 C C . SER A 1 107 ? -3.836 3.492 -20.620 1.00 38.31 107 SER A C 1
ATOM 812 O O . SER A 1 107 ? -3.691 2.386 -21.155 1.00 38.31 107 SER A O 1
ATOM 814 N N . MET A 1 108 ? -3.156 3.875 -19.533 1.00 41.69 108 MET A N 1
ATOM 815 C CA . MET A 1 108 ? -2.692 2.887 -18.571 1.00 41.69 108 MET A CA 1
ATOM 816 C C . MET A 1 108 ? -3.935 2.083 -18.220 1.00 41.69 108 MET A C 1
ATOM 818 O O . MET A 1 108 ? -4.773 2.507 -17.422 1.00 41.69 108 MET A O 1
ATOM 822 N N . ARG A 1 109 ? -4.097 0.942 -18.889 1.00 36.16 109 ARG A N 1
ATOM 823 C CA . ARG A 1 109 ? -5.089 -0.042 -18.522 1.00 36.16 109 ARG A CA 1
ATOM 824 C C . ARG A 1 109 ? -4.541 -0.580 -17.212 1.00 36.16 109 ARG A C 1
ATOM 826 O O . ARG A 1 109 ? -3.740 -1.509 -17.198 1.00 36.16 109 ARG A O 1
ATOM 833 N N . ALA A 1 110 ? -4.913 0.075 -16.115 1.00 37.84 110 ALA A N 1
ATOM 834 C CA . ALA A 1 110 ? -4.845 -0.495 -14.790 1.00 37.84 110 ALA A CA 1
ATOM 835 C C . ALA A 1 110 ? -5.789 -1.697 -14.831 1.00 37.84 110 ALA A C 1
ATOM 837 O O . ALA A 1 110 ? -6.951 -1.634 -14.435 1.00 37.84 110 ALA A O 1
ATOM 838 N N . THR A 1 111 ? -5.322 -2.790 -15.433 1.00 33.06 111 THR A N 1
ATOM 839 C CA . THR A 1 111 ? -5.883 -4.104 -15.202 1.00 33.06 111 THR A CA 1
ATOM 840 C C . THR A 1 111 ? -5.701 -4.279 -13.715 1.00 33.06 111 THR A C 1
ATOM 842 O O . THR A 1 111 ? -4.589 -4.519 -13.260 1.00 33.06 111 THR A O 1
ATOM 845 N N . TRP A 1 112 ? -6.768 -4.026 -12.962 1.00 31.03 112 TRP A N 1
ATOM 846 C CA . TRP A 1 112 ? -6.857 -4.340 -11.552 1.00 31.03 112 TRP A CA 1
ATOM 847 C C . TRP A 1 112 ? -6.377 -5.777 -11.400 1.00 31.03 112 TRP A C 1
ATOM 849 O O . TRP A 1 112 ? -7.071 -6.733 -11.757 1.00 31.03 112 TRP A O 1
ATOM 859 N N . VAL A 1 113 ? -5.132 -5.930 -10.963 1.00 34.00 113 VAL A N 1
ATOM 860 C CA . VAL A 1 113 ? -4.563 -7.226 -10.663 1.00 34.00 113 VAL A CA 1
ATOM 861 C C . VAL A 1 113 ? -5.237 -7.669 -9.369 1.00 34.00 113 VAL A C 1
ATOM 863 O O . VAL A 1 113 ? -4.780 -7.371 -8.277 1.00 34.00 113 VAL A O 1
ATOM 866 N N . GLY A 1 114 ? -6.366 -8.366 -9.516 1.00 31.84 114 GLY A N 1
ATOM 867 C CA . GLY A 1 114 ? -6.836 -9.321 -8.518 1.00 31.84 114 GLY A CA 1
ATOM 868 C C . GLY A 1 114 ? -7.870 -8.854 -7.495 1.00 31.84 114 GLY A C 1
ATOM 869 O O . GLY A 1 114 ? -7.764 -9.259 -6.343 1.00 31.84 114 GLY A O 1
ATOM 870 N N . LEU A 1 115 ? -8.924 -8.137 -7.894 1.00 30.08 115 LEU A N 1
ATOM 871 C CA . LEU A 1 115 ? -10.195 -8.249 -7.166 1.00 30.08 115 LEU A CA 1
ATOM 872 C C . LEU A 1 115 ? -11.212 -8.989 -8.043 1.00 30.08 115 LEU A C 1
ATOM 874 O O . LEU A 1 115 ? -11.420 -8.580 -9.188 1.00 30.08 115 LEU A O 1
ATOM 878 N N . PRO A 1 116 ? -11.811 -10.101 -7.567 1.00 29.12 116 PRO A N 1
ATOM 879 C CA . PRO A 1 116 ? -12.909 -10.727 -8.285 1.00 29.12 116 PRO A CA 1
ATOM 880 C C . PRO A 1 116 ? -14.019 -9.690 -8.460 1.00 29.12 116 PRO A C 1
ATOM 882 O O . PRO A 1 116 ? -14.385 -9.006 -7.503 1.00 29.12 116 PRO A O 1
ATOM 885 N N . LYS A 1 117 ? -14.544 -9.572 -9.684 1.00 31.30 117 LYS A N 1
ATOM 886 C CA . LYS A 1 117 ? -15.782 -8.833 -9.928 1.00 31.30 117 LYS A CA 1
ATOM 887 C C . LYS A 1 117 ? -16.853 -9.408 -9.002 1.00 31.30 117 LYS A C 1
ATOM 889 O O . LYS A 1 117 ? -17.152 -10.598 -9.072 1.00 31.30 117 LYS A O 1
ATOM 894 N N . SER A 1 118 ? -17.373 -8.581 -8.105 1.00 39.78 118 SER A N 1
ATOM 895 C CA . SER A 1 118 ? -18.636 -8.856 -7.436 1.00 39.78 118 SER A CA 1
ATOM 896 C C . SER A 1 118 ? -19.758 -8.337 -8.325 1.00 39.78 118 SER A C 1
ATOM 898 O O . SER A 1 118 ? -19.811 -7.130 -8.576 1.00 39.78 118 SER A O 1
ATOM 900 N N . SER A 1 119 ? -20.671 -9.245 -8.672 1.00 38.91 119 SER A N 1
ATOM 901 C CA . SER A 1 119 ? -21.842 -9.092 -9.555 1.00 38.91 119 SER A CA 1
ATOM 902 C C . SER A 1 119 ? -21.540 -9.304 -11.035 1.00 38.91 119 SER A C 1
ATOM 904 O O . SER A 1 119 ? -20.771 -8.508 -11.619 1.00 38.91 119 SER A O 1
#

pLDDT: mean 71.33, std 21.54, range [29.12, 97.31]

Secondary structure (DSSP, 8-state):
--HHHHHHHHHHHHHHHS---------------------EEETTEEE-TTS-B----EEEE----GGGTTTTT--HHHHHHHHHTT--EEEE---HHHH--STT--------SS-PPP-